Protein AF-A0A6N2EB74-F1 (afdb_monomer_lite)

Secondary structure (DSSP, 8-state):
--TTSSSSHHHHHHHHHHHHHTT-S-HHHHHHHHHHTT-TTS-HHHHHHHHHHHHHH-GGGHHHHHHHHHHTT-GGGHHHHHHHHHHHHHHHHHHHHHHHHHHHHHHHHHHHHHHHHHHHS---HHHHHHHHH---HHHHHHHHHHTTSTT--HHHHHHTTT-

Sequence (163 aa):
MSDTYIGGPVARTALQAMYAASRKLGREGVLAVVNSLTQPALPGSFRAATVKYLVEGRSDNAEHILASLREQEYTELGDDMISLAEKLRREGKLEGEADGLKKGKAEGLAEALIRQLQRKFELSASDLEHIRTVRDVTKLQAGLDEIIEPGATRESVLEKLHS

Structure (mmCIF, N/CA/C/O backbone):
data_AF-A0A6N2EB74-F1
#
_entry.id   AF-A0A6N2EB74-F1
#
loop_
_atom_site.group_PDB
_atom_site.id
_atom_site.type_symbol
_atom_site.label_atom_id
_atom_site.label_alt_id
_atom_site.label_comp_id
_atom_site.label_asym_id
_atom_site.label_entity_id
_atom_site.label_seq_id
_atom_site.pdbx_PDB_ins_code
_atom_site.Cartn_x
_atom_site.Cartn_y
_atom_site.Cartn_z
_atom_site.occupancy
_atom_site.B_iso_or_equiv
_atom_site.auth_seq_id
_atom_site.auth_comp_id
_atom_site.auth_asym_id
_atom_site.auth_atom_id
_atom_site.pdbx_PDB_model_num
ATOM 1 N N . MET A 1 1 ? 12.731 -3.737 -46.469 1.00 43.50 1 MET A N 1
ATOM 2 C CA . MET A 1 1 ? 12.652 -3.990 -45.015 1.00 43.50 1 MET A CA 1
ATOM 3 C C . MET A 1 1 ? 13.967 -4.641 -44.640 1.00 43.50 1 MET A C 1
ATOM 5 O O . MET A 1 1 ? 14.245 -5.709 -45.162 1.00 43.50 1 MET A O 1
ATOM 9 N N . SER A 1 2 ? 14.841 -3.919 -43.941 1.00 43.19 2 SER A N 1
ATOM 10 C CA . SER A 1 2 ? 16.245 -4.297 -43.750 1.00 43.19 2 SER A CA 1
ATOM 11 C C . SER A 1 2 ? 16.407 -5.444 -42.748 1.00 43.19 2 SER A C 1
ATOM 13 O O . SER A 1 2 ? 15.675 -5.508 -41.760 1.00 43.19 2 SER A O 1
ATOM 15 N N . ASP A 1 3 ? 17.423 -6.283 -42.966 1.00 39.44 3 ASP A N 1
ATOM 16 C CA . ASP A 1 3 ? 17.896 -7.408 -42.128 1.00 39.44 3 ASP A CA 1
ATOM 17 C C . ASP A 1 3 ? 18.253 -7.048 -40.668 1.00 39.44 3 ASP A C 1
ATOM 19 O O . ASP A 1 3 ? 18.800 -7.847 -39.914 1.00 39.44 3 ASP A O 1
ATOM 23 N N . THR A 1 4 ? 17.943 -5.835 -40.221 1.00 51.06 4 THR A N 1
ATOM 24 C CA . THR A 1 4 ? 18.278 -5.302 -38.898 1.00 51.06 4 THR A CA 1
ATOM 25 C C . THR A 1 4 ? 17.385 -5.856 -37.779 1.00 51.06 4 THR A C 1
ATOM 27 O O . THR A 1 4 ? 17.709 -5.699 -36.602 1.00 51.06 4 THR A O 1
ATOM 30 N N . TYR A 1 5 ? 16.262 -6.500 -38.119 1.00 52.31 5 TYR A N 1
ATOM 31 C CA . TYR A 1 5 ? 15.204 -6.835 -37.159 1.00 52.31 5 TYR A CA 1
ATOM 32 C C . TYR A 1 5 ? 15.154 -8.305 -36.719 1.00 52.31 5 TYR A C 1
ATOM 34 O O . TYR A 1 5 ? 14.581 -8.583 -35.669 1.00 52.31 5 TYR A O 1
ATOM 42 N N . ILE A 1 6 ? 15.772 -9.247 -37.439 1.00 47.66 6 ILE A N 1
ATOM 43 C CA . ILE A 1 6 ? 15.747 -10.674 -37.071 1.00 47.66 6 ILE A CA 1
ATOM 44 C C . ILE A 1 6 ? 17.124 -11.065 -36.519 1.00 47.66 6 ILE A C 1
ATOM 46 O O . ILE A 1 6 ? 18.115 -11.062 -37.235 1.00 47.66 6 ILE A O 1
ATOM 50 N N . GLY A 1 7 ? 17.206 -11.340 -35.211 1.00 62.38 7 GLY A N 1
ATOM 51 C CA . GLY A 1 7 ? 18.461 -11.683 -34.512 1.00 62.38 7 GLY A CA 1
ATOM 52 C C . GLY A 1 7 ? 19.339 -10.487 -34.095 1.00 62.38 7 GLY A C 1
ATOM 53 O O . GLY A 1 7 ? 20.322 -10.656 -33.366 1.00 62.38 7 GLY A O 1
ATOM 54 N N . GLY A 1 8 ? 18.964 -9.270 -34.498 1.00 75.94 8 GLY A N 1
ATOM 55 C CA . GLY A 1 8 ? 19.657 -8.030 -34.142 1.00 75.94 8 GLY A CA 1
ATOM 56 C C . GLY A 1 8 ? 19.530 -7.633 -32.659 1.00 75.94 8 GLY A C 1
ATOM 57 O O . GLY A 1 8 ? 18.747 -8.231 -31.912 1.00 75.94 8 GLY A O 1
ATOM 58 N N . PRO A 1 9 ? 20.290 -6.614 -32.208 1.00 78.62 9 PRO A N 1
ATOM 59 C CA . PRO A 1 9 ? 20.238 -6.100 -30.834 1.00 78.62 9 PRO A CA 1
ATOM 60 C C . PRO A 1 9 ? 18.816 -5.742 -30.380 1.00 78.62 9 PRO A C 1
ATOM 62 O O . PRO A 1 9 ? 18.412 -6.122 -29.289 1.00 78.62 9 PRO A O 1
ATOM 65 N N . VAL A 1 10 ? 18.016 -5.129 -31.261 1.00 82.94 10 VAL A N 1
ATOM 66 C CA . VAL A 1 10 ? 16.619 -4.743 -30.992 1.00 82.94 10 VAL A CA 1
ATOM 67 C C . VAL A 1 10 ? 15.752 -5.944 -30.605 1.00 82.94 10 VAL A C 1
ATOM 69 O O . VAL A 1 10 ? 15.089 -5.917 -29.573 1.00 82.94 10 VAL A O 1
ATOM 72 N N . ALA A 1 11 ? 15.775 -7.023 -31.394 1.00 82.69 11 ALA A N 1
ATOM 73 C CA . ALA A 1 11 ? 14.956 -8.206 -31.128 1.00 82.69 11 ALA A CA 1
ATOM 74 C C . ALA A 1 11 ? 15.365 -8.913 -29.829 1.00 82.69 11 ALA A C 1
ATOM 76 O O . ALA A 1 11 ? 14.507 -9.350 -29.062 1.00 82.69 11 ALA A O 1
ATOM 77 N N . ARG A 1 12 ? 16.674 -8.990 -29.554 1.00 83.81 12 ARG A N 1
ATOM 78 C CA . ARG A 1 12 ? 17.189 -9.572 -28.307 1.00 83.81 12 ARG A CA 1
ATOM 79 C C . ARG A 1 12 ? 16.765 -8.756 -27.092 1.00 83.81 12 ARG A C 1
ATOM 81 O O . ARG A 1 12 ? 16.213 -9.327 -26.154 1.00 83.81 12 ARG A O 1
ATOM 88 N N . THR A 1 13 ? 16.952 -7.441 -27.132 1.00 85.81 13 THR A N 1
ATOM 89 C CA . THR A 1 13 ? 16.548 -6.548 -26.043 1.00 85.81 13 THR A CA 1
ATOM 90 C C . THR A 1 13 ? 15.032 -6.549 -25.844 1.00 85.81 13 THR A C 1
ATOM 92 O O . THR A 1 13 ? 14.576 -6.586 -24.705 1.00 85.81 13 THR A O 1
ATOM 95 N N . ALA A 1 14 ? 14.235 -6.601 -26.917 1.00 86.25 14 ALA A N 1
ATOM 96 C CA . ALA A 1 14 ? 12.778 -6.700 -26.823 1.00 86.25 14 ALA A CA 1
ATOM 97 C C . ALA A 1 14 ? 12.337 -7.991 -26.116 1.00 86.25 14 ALA A C 1
ATOM 99 O O . ALA A 1 14 ? 11.537 -7.943 -25.185 1.00 86.25 14 ALA A O 1
ATOM 100 N N . LEU A 1 15 ? 12.900 -9.142 -26.499 1.00 85.69 15 LEU A N 1
ATOM 101 C CA . LEU A 1 15 ? 12.605 -10.424 -25.851 1.00 85.69 15 LEU A CA 1
ATOM 102 C C . LEU A 1 15 ? 13.018 -10.424 -24.379 1.00 85.69 15 LEU A C 1
ATOM 104 O O . LEU A 1 15 ? 12.269 -10.909 -23.532 1.00 85.69 15 LEU A O 1
ATOM 108 N N . GLN A 1 16 ? 14.177 -9.849 -24.058 1.00 84.88 16 GLN A N 1
ATOM 109 C CA . GLN A 1 16 ? 14.622 -9.699 -22.676 1.00 84.88 16 GLN A CA 1
ATOM 110 C C . GLN A 1 16 ? 13.692 -8.781 -21.876 1.00 84.88 16 GLN A C 1
ATOM 112 O O . GLN A 1 16 ? 13.346 -9.119 -20.747 1.00 84.88 16 GLN A O 1
ATOM 117 N N . ALA A 1 17 ? 13.228 -7.673 -22.459 1.00 86.06 17 ALA A N 1
ATOM 118 C CA . ALA A 1 17 ? 12.276 -6.769 -21.821 1.00 86.06 17 ALA A CA 1
ATOM 119 C C . ALA A 1 17 ? 10.914 -7.437 -21.584 1.00 86.06 17 ALA A C 1
ATOM 121 O O . ALA A 1 17 ? 10.362 -7.335 -20.491 1.00 86.06 17 ALA A O 1
ATOM 122 N N . MET A 1 18 ? 10.399 -8.189 -22.561 1.00 86.19 18 MET A N 1
ATOM 123 C CA . MET A 1 18 ? 9.175 -8.988 -22.409 1.00 86.19 18 MET A CA 1
ATOM 124 C C . MET A 1 18 ? 9.332 -10.053 -21.320 1.00 86.19 18 MET A C 1
ATOM 126 O O . MET A 1 18 ? 8.452 -10.235 -20.478 1.00 86.19 18 MET A O 1
ATOM 130 N N . TYR A 1 19 ? 10.477 -10.736 -21.292 1.00 84.31 19 TYR A N 1
ATOM 131 C CA . TYR A 1 19 ? 10.781 -11.729 -20.267 1.00 84.31 19 TYR A CA 1
ATOM 132 C C . TYR A 1 19 ? 10.891 -11.084 -18.874 1.00 84.31 19 TYR A C 1
ATOM 134 O O . TYR A 1 19 ? 10.352 -11.618 -17.901 1.00 84.31 19 TYR A O 1
ATOM 142 N N . ALA A 1 20 ? 11.484 -9.891 -18.788 1.00 82.69 20 ALA A N 1
ATOM 143 C CA . ALA A 1 20 ? 11.583 -9.096 -17.568 1.00 82.69 20 ALA A CA 1
ATOM 144 C C . ALA A 1 20 ? 10.216 -8.615 -17.061 1.00 82.69 20 ALA A C 1
ATOM 146 O O . ALA A 1 20 ? 9.928 -8.726 -15.865 1.00 82.69 20 ALA A O 1
ATOM 147 N N . ALA A 1 21 ? 9.349 -8.154 -17.962 1.00 79.38 21 ALA A N 1
ATOM 148 C CA . ALA A 1 21 ? 7.981 -7.751 -17.648 1.00 79.38 21 ALA A CA 1
ATOM 149 C C . ALA A 1 21 ? 7.104 -8.940 -17.221 1.00 79.38 21 ALA A C 1
ATOM 151 O O . ALA A 1 21 ? 6.281 -8.806 -16.321 1.00 79.38 21 ALA A O 1
ATOM 152 N N . SER A 1 22 ? 7.342 -10.142 -17.762 1.00 77.25 22 SER A N 1
ATOM 153 C CA . SER A 1 22 ? 6.607 -11.369 -17.401 1.00 77.25 22 SER A CA 1
ATOM 154 C C . SER A 1 22 ? 6.886 -11.916 -15.986 1.00 77.25 22 SER A C 1
ATOM 156 O O . SER A 1 22 ? 6.475 -13.030 -15.666 1.00 77.25 22 SER A O 1
ATOM 158 N N . ARG A 1 23 ? 7.601 -11.161 -15.134 1.00 68.69 23 ARG A N 1
ATOM 159 C CA . ARG A 1 23 ? 8.033 -11.526 -13.764 1.00 68.69 23 ARG A CA 1
ATOM 160 C C . ARG A 1 23 ? 8.921 -12.770 -13.662 1.00 68.69 23 ARG A C 1
ATOM 162 O O . ARG A 1 23 ? 9.226 -13.220 -12.563 1.00 68.69 23 ARG A O 1
ATOM 169 N N . LYS A 1 24 ? 9.396 -13.299 -14.791 1.00 69.12 24 LYS A N 1
ATOM 170 C CA . LYS A 1 24 ? 10.349 -14.418 -14.832 1.00 69.12 24 LYS A CA 1
ATOM 171 C C . LYS A 1 24 ? 11.789 -13.998 -14.523 1.00 69.12 24 LYS A C 1
ATOM 173 O O . LYS A 1 24 ? 12.637 -14.858 -14.307 1.00 69.12 24 LYS A O 1
ATOM 178 N N . LEU A 1 25 ? 12.062 -12.691 -14.488 1.00 68.44 25 LEU A N 1
ATOM 179 C CA . LEU A 1 25 ? 13.323 -12.124 -14.011 1.00 68.44 25 LEU A CA 1
ATOM 180 C C . LEU A 1 25 ? 13.115 -11.355 -12.705 1.00 68.44 25 LEU A C 1
ATOM 182 O O . LEU A 1 25 ? 12.194 -10.541 -12.582 1.00 68.44 25 LEU A O 1
ATOM 186 N N . GLY A 1 26 ? 14.025 -11.577 -11.756 1.00 74.69 26 GLY A N 1
ATOM 187 C CA . GLY A 1 26 ? 14.181 -10.730 -10.577 1.00 74.69 26 GLY A CA 1
ATOM 188 C C . GLY A 1 26 ? 14.741 -9.348 -10.929 1.00 74.69 26 GLY A C 1
ATOM 189 O O . GLY A 1 26 ? 15.056 -9.060 -12.086 1.00 74.69 26 GLY A O 1
ATOM 190 N N . ARG A 1 27 ? 14.887 -8.496 -9.912 1.00 78.50 27 ARG A N 1
ATOM 191 C CA . ARG A 1 27 ? 15.366 -7.110 -10.041 1.00 78.50 27 ARG A CA 1
ATOM 192 C C . ARG A 1 27 ? 16.661 -6.986 -10.850 1.00 78.50 27 ARG A C 1
ATOM 194 O O . ARG A 1 27 ? 16.737 -6.151 -11.743 1.00 78.50 27 ARG A O 1
ATOM 201 N N . GLU A 1 28 ? 17.649 -7.838 -10.585 1.00 80.62 28 GLU A N 1
ATOM 202 C CA . GLU A 1 28 ? 18.933 -7.821 -11.305 1.00 80.62 28 GLU A CA 1
ATOM 203 C C . GLU A 1 28 ? 18.767 -8.056 -12.808 1.00 80.62 28 GLU A C 1
ATOM 205 O O . GLU A 1 28 ? 19.402 -7.385 -13.617 1.00 80.62 28 GLU A O 1
ATOM 210 N N . GLY A 1 29 ? 17.858 -8.954 -13.194 1.00 81.31 29 GLY A N 1
ATOM 211 C CA . GLY A 1 29 ? 17.562 -9.211 -14.598 1.00 81.31 29 GLY A CA 1
ATOM 212 C C . GLY A 1 29 ? 16.909 -8.008 -15.274 1.00 81.31 29 GLY A C 1
ATOM 213 O O . GLY A 1 29 ? 17.273 -7.678 -16.395 1.00 81.31 29 GLY A O 1
ATOM 214 N N . VAL A 1 30 ? 16.001 -7.311 -14.586 1.00 81.56 30 VAL A N 1
ATOM 215 C CA . VAL A 1 30 ? 15.379 -6.075 -15.095 1.00 81.56 30 VAL A CA 1
ATOM 216 C C . VAL A 1 30 ? 16.432 -4.980 -15.295 1.00 81.56 30 VAL A C 1
ATOM 2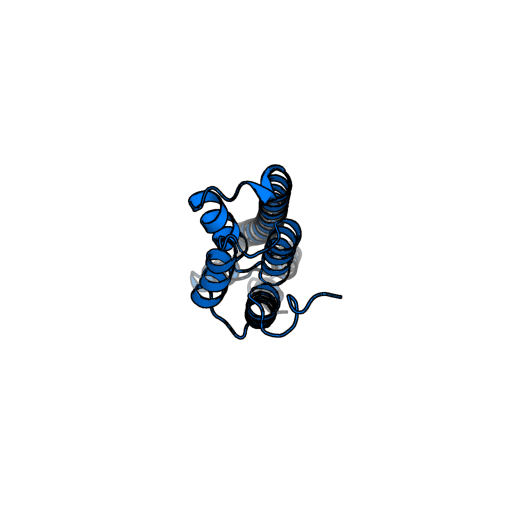18 O O . VAL A 1 30 ? 16.475 -4.361 -16.356 1.00 81.56 30 VAL A O 1
ATOM 221 N N . LEU A 1 31 ? 17.324 -4.781 -14.320 1.00 81.19 31 LEU A N 1
ATOM 222 C CA . LEU A 1 31 ? 18.408 -3.799 -14.418 1.00 81.19 31 LEU A CA 1
ATOM 223 C C . LEU A 1 31 ? 19.413 -4.152 -15.521 1.00 81.19 31 LEU A C 1
ATOM 225 O O . LEU A 1 31 ? 19.876 -3.265 -16.231 1.00 81.19 31 LEU A O 1
ATOM 229 N N . ALA A 1 32 ? 19.699 -5.437 -15.737 1.00 83.25 32 ALA A N 1
ATOM 230 C CA . ALA A 1 32 ? 20.530 -5.874 -16.855 1.00 83.25 32 ALA A CA 1
ATOM 231 C C . ALA A 1 32 ? 19.915 -5.498 -18.217 1.00 83.25 32 ALA A C 1
ATOM 233 O O . ALA A 1 32 ? 20.642 -5.078 -19.121 1.00 83.25 32 ALA A O 1
ATOM 234 N N . VAL A 1 33 ? 18.584 -5.581 -18.358 1.00 85.50 33 VAL A N 1
ATOM 235 C CA . VAL A 1 33 ? 17.890 -5.104 -19.568 1.00 85.50 33 VAL A CA 1
ATOM 236 C C . VAL A 1 33 ? 18.036 -3.595 -19.716 1.00 85.50 33 VAL A C 1
ATOM 238 O O . VAL A 1 33 ? 18.394 -3.141 -20.799 1.00 85.50 33 VAL A O 1
ATOM 241 N N . VAL A 1 34 ? 17.827 -2.828 -18.644 1.00 83.88 34 VAL A N 1
ATOM 242 C CA . VAL A 1 34 ? 17.993 -1.364 -18.655 1.00 83.88 34 VAL A CA 1
ATOM 243 C C . VAL A 1 34 ? 19.412 -0.979 -19.076 1.00 83.88 34 VAL A C 1
ATOM 245 O O . VAL A 1 34 ? 19.579 -0.183 -19.994 1.00 83.88 34 VAL A O 1
ATOM 248 N N . ASN A 1 35 ? 20.431 -1.628 -18.512 1.00 83.06 35 ASN A N 1
ATOM 249 C CA . ASN A 1 35 ? 21.829 -1.390 -18.873 1.00 83.06 35 ASN A CA 1
ATOM 250 C C . ASN A 1 35 ? 22.099 -1.684 -20.354 1.00 83.06 35 ASN A C 1
ATOM 252 O O . ASN A 1 35 ? 22.856 -0.964 -21.002 1.00 83.06 35 ASN A O 1
ATOM 256 N N . SER A 1 36 ? 21.455 -2.710 -20.920 1.00 83.38 36 SER A N 1
ATOM 257 C CA . SER A 1 36 ? 21.593 -3.035 -22.345 1.00 83.38 36 SER A CA 1
ATOM 258 C C . SER A 1 36 ? 21.052 -1.942 -23.275 1.00 83.38 36 SER A C 1
ATOM 260 O O . SER A 1 36 ? 21.482 -1.867 -24.426 1.00 83.38 36 SER A O 1
ATOM 262 N N . LEU A 1 37 ? 20.164 -1.064 -22.790 1.00 82.31 37 LEU A N 1
ATOM 263 C CA . LEU A 1 37 ? 19.612 0.036 -23.583 1.00 82.31 37 LEU A CA 1
ATOM 264 C C . LEU A 1 37 ? 20.664 1.097 -23.914 1.00 82.31 37 LEU A C 1
ATOM 266 O O . LEU A 1 37 ? 20.554 1.750 -24.940 1.00 82.31 37 LEU A O 1
ATOM 270 N N . THR A 1 38 ? 21.741 1.216 -23.142 1.00 77.00 38 THR A N 1
ATOM 271 C CA . THR A 1 38 ? 22.845 2.149 -23.446 1.00 77.00 38 THR A CA 1
ATOM 272 C C . THR A 1 38 ? 23.628 1.800 -24.720 1.00 77.00 38 THR A C 1
ATOM 274 O O . THR A 1 38 ? 24.444 2.594 -25.186 1.00 77.00 38 THR A O 1
ATOM 277 N N . GLN A 1 39 ? 23.378 0.635 -25.333 1.00 78.94 39 GLN A N 1
ATOM 278 C CA . GLN A 1 39 ? 24.068 0.216 -26.551 1.00 78.94 39 GLN A CA 1
ATOM 279 C C . GLN A 1 39 ? 23.811 1.192 -27.720 1.00 78.94 39 GLN A C 1
ATOM 281 O O . GLN A 1 39 ? 22.650 1.451 -28.054 1.00 78.94 39 GLN A O 1
ATOM 286 N N . PRO A 1 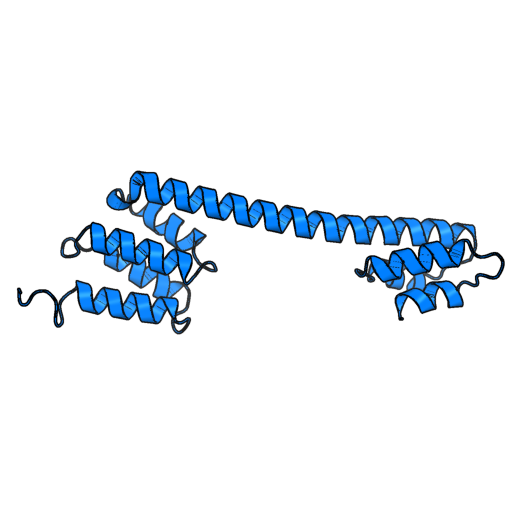40 ? 24.859 1.668 -28.428 1.00 74.81 40 PRO A N 1
ATOM 287 C CA . PRO A 1 40 ? 24.718 2.615 -29.543 1.00 74.81 40 PRO A CA 1
ATOM 288 C C . PRO A 1 40 ? 23.895 2.081 -30.721 1.00 74.81 40 PRO A C 1
ATOM 290 O O . PRO A 1 40 ? 23.350 2.854 -31.500 1.00 74.81 40 PRO A O 1
ATOM 293 N N . ALA A 1 41 ? 23.808 0.755 -30.858 1.00 82.00 41 ALA A N 1
ATOM 294 C CA . ALA A 1 41 ? 23.103 0.081 -31.946 1.00 82.00 41 ALA A CA 1
ATOM 295 C C . ALA A 1 41 ? 21.568 0.111 -31.811 1.00 82.00 41 ALA A C 1
ATOM 297 O O . ALA A 1 41 ? 20.867 -0.355 -32.711 1.00 82.00 41 ALA A O 1
ATOM 298 N N . LEU A 1 42 ? 21.038 0.605 -30.689 1.00 81.75 42 LEU A N 1
ATOM 299 C CA . LEU A 1 42 ? 19.604 0.664 -30.432 1.00 81.75 42 LEU A CA 1
ATOM 300 C C . LEU A 1 42 ? 19.041 2.050 -30.794 1.00 81.75 42 LEU A C 1
ATOM 302 O O . LEU A 1 42 ? 19.584 3.056 -30.343 1.00 81.75 42 LEU A O 1
ATOM 306 N N . PRO A 1 43 ? 17.940 2.132 -31.568 1.00 83.88 43 PRO A N 1
ATOM 307 C CA . PRO A 1 43 ? 17.279 3.405 -31.853 1.00 83.88 43 PRO A CA 1
ATOM 308 C C . PRO A 1 43 ? 16.713 4.046 -30.581 1.00 83.88 43 PRO A C 1
ATOM 310 O O . PRO A 1 43 ? 16.093 3.352 -29.774 1.00 83.88 43 PRO A O 1
ATOM 313 N N . GLY A 1 44 ? 16.820 5.368 -30.432 1.00 79.62 44 GLY A N 1
ATOM 314 C CA . GLY A 1 44 ? 16.360 6.033 -29.210 1.00 79.62 44 GLY A CA 1
ATOM 315 C C . GLY A 1 44 ? 14.864 5.908 -28.926 1.00 79.62 44 GLY A C 1
ATOM 316 O O . GLY A 1 44 ? 14.463 5.688 -27.785 1.00 79.62 44 GLY A O 1
ATOM 317 N N . SER A 1 45 ? 14.033 5.885 -29.971 1.00 81.12 45 SER A N 1
ATOM 318 C CA . SER A 1 45 ? 12.596 5.608 -29.838 1.00 81.12 45 SER A CA 1
ATOM 319 C C . SER A 1 45 ? 12.306 4.207 -29.289 1.00 81.12 45 SER A C 1
ATOM 321 O O . SER A 1 45 ? 11.390 4.033 -28.486 1.00 81.12 45 SER A O 1
ATOM 323 N N . PHE A 1 46 ? 13.105 3.206 -29.673 1.00 84.94 46 PHE A N 1
ATOM 324 C CA . PHE A 1 46 ? 12.988 1.847 -29.145 1.00 84.94 46 PHE A CA 1
ATOM 325 C C . PHE A 1 46 ? 13.398 1.790 -27.672 1.00 84.94 46 PHE A C 1
ATOM 327 O O . PHE A 1 46 ? 12.739 1.130 -26.865 1.00 84.94 46 PHE A O 1
ATOM 334 N N . ARG A 1 47 ? 14.462 2.509 -27.307 1.00 83.94 47 ARG A N 1
ATOM 335 C CA . ARG A 1 47 ? 14.942 2.573 -25.927 1.00 83.94 47 ARG A CA 1
ATOM 336 C C . ARG A 1 47 ? 13.915 3.232 -25.009 1.00 83.94 47 ARG A C 1
ATOM 338 O O . ARG A 1 47 ? 13.553 2.637 -23.995 1.00 83.94 47 ARG A O 1
ATOM 345 N N . ALA A 1 48 ? 13.360 4.373 -25.417 1.00 80.38 48 ALA A N 1
ATOM 346 C CA . ALA A 1 48 ? 12.306 5.063 -24.678 1.00 80.38 48 ALA A CA 1
ATOM 347 C C . ALA A 1 48 ? 11.050 4.188 -24.502 1.00 80.38 48 ALA A C 1
ATOM 349 O O . ALA A 1 48 ? 10.544 4.034 -23.388 1.00 80.38 48 ALA A O 1
ATOM 350 N N . ALA A 1 49 ? 10.593 3.533 -25.577 1.00 84.75 49 ALA A N 1
ATOM 351 C CA . ALA A 1 49 ? 9.450 2.622 -25.520 1.00 84.75 49 ALA A CA 1
ATOM 352 C C . ALA A 1 49 ? 9.697 1.422 -24.589 1.00 84.75 49 ALA A C 1
ATOM 354 O O . ALA A 1 49 ? 8.801 1.018 -23.848 1.00 84.75 49 ALA A O 1
ATOM 355 N N . THR A 1 50 ? 10.916 0.876 -24.589 1.00 86.56 50 THR A N 1
ATOM 356 C CA . THR A 1 50 ? 11.285 -0.262 -23.737 1.00 86.56 50 THR A CA 1
ATOM 357 C C . THR A 1 50 ? 11.318 0.127 -22.262 1.00 86.56 50 THR A C 1
ATOM 359 O O . THR A 1 50 ? 10.794 -0.613 -21.432 1.00 86.56 50 THR A O 1
ATOM 362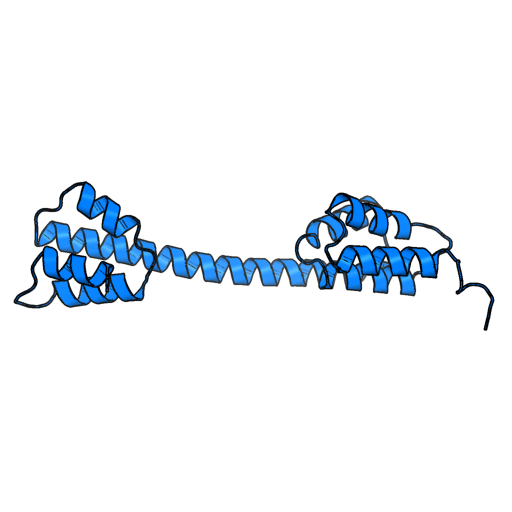 N N . VAL A 1 51 ? 11.872 1.295 -21.920 1.00 84.88 51 VAL A N 1
ATOM 363 C CA . VAL A 1 51 ? 11.838 1.801 -20.538 1.00 84.88 51 VAL A CA 1
ATOM 364 C C . VAL A 1 51 ? 10.405 1.990 -20.072 1.00 84.88 51 VAL A C 1
ATOM 366 O O . VAL A 1 51 ? 10.053 1.497 -19.002 1.00 84.88 51 VAL A O 1
ATOM 369 N N . LYS A 1 52 ? 9.569 2.650 -20.879 1.00 83.38 52 LYS A N 1
ATOM 370 C CA . LYS A 1 52 ? 8.160 2.856 -20.542 1.00 83.38 52 LYS A CA 1
ATOM 371 C C . LYS A 1 52 ? 7.453 1.524 -20.285 1.00 83.38 52 LYS A C 1
ATOM 373 O O . LYS A 1 52 ? 6.820 1.360 -19.248 1.00 83.38 52 LYS A O 1
ATOM 378 N N . TYR A 1 53 ? 7.645 0.552 -21.175 1.00 86.38 53 TYR A N 1
ATOM 379 C CA . TYR A 1 53 ? 7.090 -0.791 -21.028 1.00 86.38 53 TYR A CA 1
ATOM 380 C C . TYR A 1 53 ? 7.553 -1.492 -19.742 1.00 86.38 53 TYR A C 1
ATOM 382 O O . TYR A 1 53 ? 6.745 -2.110 -19.051 1.00 86.38 53 TYR A O 1
ATOM 390 N N . LEU A 1 54 ? 8.839 -1.388 -19.393 1.00 85.62 54 LEU A N 1
ATOM 391 C CA . LEU A 1 54 ? 9.374 -1.982 -18.168 1.00 85.62 54 LEU A CA 1
ATOM 392 C C . LEU A 1 54 ? 8.831 -1.296 -16.912 1.00 85.62 54 LEU A C 1
ATOM 394 O O . LEU A 1 54 ? 8.462 -1.990 -15.974 1.00 85.62 54 LEU A O 1
ATOM 398 N N . VAL A 1 55 ? 8.745 0.034 -16.895 1.00 82.56 55 VAL A N 1
ATOM 399 C CA . VAL A 1 55 ? 8.205 0.802 -15.761 1.00 82.56 55 VAL A CA 1
ATOM 400 C C . VAL A 1 55 ? 6.721 0.497 -15.546 1.00 82.56 55 VAL A C 1
ATOM 402 O O . VAL A 1 55 ? 6.301 0.271 -14.414 1.00 82.56 55 VAL A O 1
ATOM 405 N N . GLU A 1 56 ? 5.935 0.427 -16.621 1.00 81.62 56 GLU A N 1
ATOM 406 C CA . GLU A 1 56 ? 4.501 0.116 -16.553 1.00 81.62 56 GLU A CA 1
ATOM 407 C C . GLU A 1 56 ? 4.243 -1.361 -16.206 1.00 81.62 56 GLU A C 1
ATOM 409 O O . GLU A 1 56 ? 3.343 -1.669 -15.428 1.00 81.62 56 GLU A O 1
ATOM 414 N N . GLY A 1 57 ? 5.043 -2.287 -16.745 1.00 80.62 57 GLY A N 1
ATOM 415 C CA . GLY A 1 57 ? 4.914 -3.726 -16.486 1.00 80.62 57 GLY A CA 1
ATOM 416 C C . GLY A 1 57 ? 5.523 -4.195 -15.158 1.00 80.62 57 GLY A C 1
ATOM 417 O O . GLY A 1 57 ? 5.153 -5.258 -14.653 1.00 80.62 57 GLY A O 1
ATOM 418 N N . ARG A 1 58 ? 6.458 -3.424 -14.589 1.00 76.38 58 ARG A N 1
ATOM 419 C CA . ARG A 1 58 ? 7.182 -3.697 -13.336 1.00 76.38 58 ARG A CA 1
ATOM 420 C C . ARG A 1 58 ? 7.180 -2.470 -12.429 1.00 76.38 58 ARG A C 1
ATOM 422 O O . ARG A 1 58 ? 8.240 -1.950 -12.075 1.00 76.38 58 ARG A O 1
ATOM 429 N N . SER A 1 59 ? 5.990 -2.033 -12.014 1.00 70.62 59 SER A N 1
ATOM 430 C CA . SER A 1 59 ? 5.845 -0.952 -11.028 1.00 70.62 59 SER A CA 1
ATOM 431 C C . SER A 1 59 ? 6.635 -1.223 -9.738 1.00 70.62 59 SER A C 1
ATOM 433 O O . SER A 1 59 ? 7.183 -0.294 -9.155 1.00 70.62 59 SER A O 1
ATOM 435 N N . ASP A 1 60 ? 6.815 -2.500 -9.371 1.00 78.50 60 ASP A N 1
ATOM 436 C CA . ASP A 1 60 ? 7.656 -2.971 -8.259 1.00 78.50 60 ASP A CA 1
ATOM 437 C C . ASP A 1 60 ? 9.141 -2.581 -8.376 1.00 78.50 60 ASP A C 1
ATOM 439 O O . ASP A 1 60 ? 9.844 -2.535 -7.371 1.00 78.50 60 ASP A O 1
ATOM 443 N N . ASN A 1 61 ? 9.632 -2.296 -9.585 1.00 79.56 61 ASN A N 1
ATOM 444 C CA . ASN A 1 61 ? 11.015 -1.882 -9.839 1.00 79.56 61 ASN A CA 1
ATOM 445 C C . ASN A 1 61 ? 11.129 -0.498 -10.481 1.00 79.56 61 ASN A C 1
ATOM 447 O O . ASN A 1 61 ? 12.239 -0.086 -10.816 1.00 79.56 61 ASN A O 1
ATOM 451 N N . ALA A 1 62 ? 10.019 0.212 -10.673 1.00 79.31 62 ALA A N 1
ATOM 452 C CA . ALA A 1 62 ? 9.985 1.457 -11.430 1.00 79.31 62 ALA A CA 1
ATOM 453 C C . ALA A 1 62 ? 10.976 2.504 -10.896 1.00 79.31 62 ALA A C 1
ATOM 455 O O . ALA A 1 62 ? 11.729 3.089 -11.673 1.00 79.31 62 ALA A O 1
ATOM 456 N N . GLU A 1 63 ? 11.054 2.680 -9.575 1.00 80.88 63 GLU A N 1
ATOM 457 C CA . GLU A 1 63 ? 12.010 3.607 -8.957 1.00 80.88 63 GLU A CA 1
ATOM 458 C C . GLU A 1 63 ? 13.465 3.219 -9.229 1.00 80.88 63 GLU A C 1
ATOM 460 O O . GLU A 1 63 ? 14.287 4.075 -9.550 1.00 80.88 63 GLU A O 1
ATOM 465 N N . HIS A 1 64 ? 13.789 1.927 -9.151 1.00 81.81 64 HIS A N 1
ATOM 466 C CA . HIS A 1 64 ? 15.138 1.436 -9.419 1.00 81.81 64 HIS A CA 1
ATOM 467 C C . HIS A 1 64 ? 15.516 1.563 -10.894 1.00 81.81 64 HIS A C 1
ATOM 469 O O . HIS A 1 64 ? 16.644 1.941 -11.193 1.00 81.81 64 HIS A O 1
ATOM 475 N N . ILE A 1 65 ? 14.577 1.301 -11.806 1.00 83.19 65 ILE A N 1
ATOM 476 C CA . ILE A 1 65 ? 14.773 1.505 -13.245 1.00 83.19 65 ILE A CA 1
ATOM 477 C C . ILE A 1 65 ? 15.085 2.980 -13.520 1.00 83.19 65 ILE A C 1
ATOM 479 O O . ILE A 1 65 ? 16.075 3.287 -14.180 1.00 83.19 65 ILE A O 1
ATOM 483 N N . LEU A 1 66 ? 14.280 3.897 -12.975 1.00 80.88 66 LEU A N 1
ATOM 484 C CA . LEU A 1 66 ? 14.475 5.338 -13.152 1.00 80.88 66 LEU A CA 1
ATOM 485 C C . LEU A 1 66 ? 15.780 5.833 -12.510 1.00 80.88 66 LEU A C 1
ATOM 487 O O . LEU A 1 66 ? 16.461 6.675 -13.096 1.00 80.88 66 LEU A O 1
ATOM 491 N N . ALA A 1 67 ? 16.154 5.303 -11.343 1.00 82.06 67 ALA A N 1
ATOM 492 C CA . ALA A 1 67 ? 17.419 5.623 -10.685 1.00 82.06 67 ALA A CA 1
ATOM 493 C C . ALA A 1 67 ? 18.623 5.187 -11.532 1.00 82.06 67 ALA A C 1
ATOM 495 O O . ALA A 1 67 ? 19.507 6.001 -11.785 1.00 82.06 67 ALA A O 1
ATOM 496 N N . SER A 1 68 ? 18.621 3.953 -12.047 1.00 81.44 68 SER A N 1
ATOM 497 C CA . SER A 1 68 ? 19.706 3.453 -12.900 1.00 81.44 68 SER A CA 1
ATOM 498 C C . SER A 1 68 ? 19.822 4.222 -14.216 1.00 81.44 68 SER A C 1
ATOM 500 O O . SER A 1 68 ? 20.930 4.509 -14.660 1.00 81.44 68 SER A O 1
ATOM 502 N N . LEU A 1 69 ? 18.699 4.625 -14.818 1.00 80.00 69 LEU A N 1
ATOM 503 C CA . LEU A 1 69 ? 18.711 5.479 -16.012 1.00 80.00 69 LEU A CA 1
ATOM 504 C C . LEU A 1 69 ? 19.295 6.867 -15.725 1.00 80.00 69 LEU A C 1
ATOM 506 O O . LEU A 1 69 ? 20.024 7.415 -16.549 1.00 80.00 69 LEU A O 1
ATOM 510 N N . ARG A 1 70 ? 19.004 7.428 -14.546 1.00 78.25 70 ARG A N 1
ATOM 511 C CA . ARG A 1 70 ? 19.555 8.717 -14.117 1.00 78.25 70 ARG A CA 1
ATOM 512 C C . ARG A 1 70 ? 21.059 8.639 -13.858 1.00 78.25 70 ARG A C 1
ATOM 514 O O . ARG A 1 70 ? 21.776 9.546 -14.262 1.00 78.25 70 ARG A O 1
ATOM 521 N N . GLU A 1 71 ? 21.529 7.579 -13.204 1.00 79.44 71 GLU A N 1
ATOM 522 C CA . GLU A 1 71 ? 22.961 7.338 -12.962 1.00 79.44 71 GLU A CA 1
ATOM 523 C C . GLU A 1 71 ? 23.754 7.182 -14.263 1.00 79.44 71 GLU A C 1
ATOM 525 O O . GLU A 1 71 ? 24.921 7.552 -14.325 1.00 79.44 71 GLU A O 1
ATOM 530 N N . GLN A 1 72 ? 23.113 6.666 -15.310 1.00 73.56 72 GLN A N 1
ATOM 531 C CA . GLN A 1 72 ? 23.718 6.473 -16.629 1.00 73.56 72 GLN A CA 1
ATOM 532 C C . GLN A 1 72 ? 23.579 7.690 -17.550 1.00 73.56 72 GLN A C 1
ATOM 534 O O . GLN A 1 72 ? 23.865 7.574 -18.740 1.00 73.56 72 GLN A O 1
ATOM 539 N N . GLU A 1 73 ? 23.118 8.831 -17.022 1.00 70.19 73 GLU A N 1
ATOM 540 C CA . GLU A 1 73 ? 22.874 10.065 -17.780 1.00 70.19 73 GLU A CA 1
ATOM 541 C C . GLU A 1 73 ? 22.051 9.814 -19.051 1.00 70.19 73 GLU A C 1
ATOM 543 O O . GLU A 1 73 ? 22.309 10.363 -20.124 1.00 70.19 73 GLU A O 1
ATOM 548 N N . TYR A 1 74 ? 21.049 8.940 -18.945 1.00 70.94 74 TYR A N 1
ATOM 549 C CA . TYR A 1 74 ? 20.248 8.539 -20.085 1.00 70.94 74 TYR A CA 1
ATOM 550 C C . TYR A 1 74 ? 19.333 9.697 -20.528 1.00 70.94 74 TYR A C 1
ATOM 552 O O . TYR A 1 74 ? 18.234 9.888 -20.010 1.00 70.94 74 TYR A O 1
ATOM 560 N N . THR A 1 75 ? 19.805 10.507 -21.477 1.00 63.94 75 THR A N 1
ATOM 561 C CA . THR A 1 75 ? 19.183 11.789 -21.863 1.00 63.94 75 THR A CA 1
ATOM 562 C C . THR A 1 75 ? 18.036 11.667 -22.862 1.00 63.94 75 THR A C 1
ATOM 564 O O . THR A 1 75 ? 17.209 12.570 -22.941 1.00 63.94 75 THR A O 1
ATOM 567 N N . GLU A 1 76 ? 17.923 10.555 -23.595 1.00 65.25 76 GLU A N 1
ATOM 568 C CA . GLU A 1 76 ? 16.889 10.403 -24.635 1.00 65.25 76 GLU A CA 1
ATOM 569 C C . GLU A 1 76 ? 15.460 10.328 -24.093 1.00 65.25 76 GLU A C 1
ATOM 571 O O . GLU A 1 76 ? 14.508 10.503 -24.846 1.00 65.25 76 GLU A O 1
ATOM 576 N N . LEU A 1 77 ? 15.310 10.058 -22.798 1.00 63.88 77 LEU A N 1
ATOM 577 C CA . LEU A 1 77 ? 14.019 10.039 -22.122 1.00 63.88 77 LEU A CA 1
ATOM 578 C C . LEU A 1 77 ? 13.656 11.372 -21.457 1.00 63.88 77 LEU A C 1
ATOM 580 O O . LEU A 1 77 ? 12.523 11.488 -21.012 1.00 63.88 77 LEU A O 1
ATOM 584 N N . GLY A 1 78 ? 14.579 12.342 -21.387 1.00 67.19 78 GLY A N 1
ATOM 585 C CA . GLY A 1 78 ? 14.405 13.701 -20.845 1.00 67.19 78 GLY A CA 1
ATOM 586 C C . GLY A 1 78 ? 13.119 13.960 -20.045 1.00 67.19 78 GLY A C 1
ATOM 587 O O . GLY A 1 78 ? 12.970 13.499 -18.909 1.00 67.19 78 GLY A O 1
ATOM 588 N N . ASP A 1 79 ? 12.189 14.694 -20.659 1.00 67.31 79 ASP A N 1
ATOM 589 C CA . ASP A 1 79 ? 10.920 15.118 -20.053 1.00 67.31 79 ASP A CA 1
ATOM 590 C C . ASP A 1 79 ? 9.968 13.947 -19.734 1.00 67.31 79 ASP A C 1
ATOM 592 O O . ASP A 1 79 ? 9.256 13.984 -18.725 1.00 67.31 79 ASP A O 1
ATOM 596 N N . ASP A 1 80 ? 9.994 12.869 -20.526 1.00 67.94 80 ASP A N 1
ATOM 597 C CA . ASP A 1 80 ? 9.180 11.667 -20.292 1.00 67.94 80 ASP A CA 1
ATOM 598 C C . ASP A 1 80 ? 9.582 10.969 -18.982 1.00 67.94 80 ASP A C 1
ATOM 600 O O . ASP A 1 80 ? 8.727 10.494 -18.230 1.00 67.94 80 ASP A O 1
ATOM 604 N N . MET A 1 81 ? 10.879 10.948 -18.662 1.00 69.69 81 MET A N 1
ATOM 605 C CA . MET A 1 81 ? 11.396 10.394 -17.407 1.00 69.69 81 MET A CA 1
ATOM 606 C C . MET A 1 81 ? 10.955 11.210 -16.190 1.00 69.69 81 MET A C 1
ATOM 608 O O . MET A 1 81 ? 10.598 10.629 -15.161 1.00 69.69 81 MET A O 1
ATOM 612 N N . ILE A 1 82 ? 10.948 12.542 -16.302 1.00 69.81 82 ILE A N 1
ATOM 613 C CA . ILE A 1 82 ? 10.457 13.434 -15.240 1.00 69.81 82 ILE A CA 1
ATOM 614 C C . ILE A 1 82 ? 8.964 13.187 -15.016 1.00 69.81 82 ILE A C 1
ATOM 616 O O . ILE A 1 82 ? 8.546 12.959 -13.879 1.00 69.81 82 ILE A O 1
ATOM 620 N N . SER A 1 83 ? 8.176 13.141 -16.093 1.00 79.44 83 SER A N 1
ATOM 621 C CA . SER A 1 83 ? 6.733 12.894 -16.027 1.00 79.44 83 SER A CA 1
ATOM 622 C C . SER A 1 83 ? 6.397 11.538 -15.391 1.00 79.44 83 SER A C 1
ATOM 624 O O . SER A 1 83 ? 5.532 11.453 -14.514 1.00 79.44 83 SER A O 1
ATOM 626 N N . LEU A 1 84 ? 7.123 10.476 -15.762 1.00 76.12 84 LEU A N 1
ATOM 627 C CA . LEU A 1 84 ? 6.967 9.144 -15.166 1.00 76.12 84 LEU A CA 1
ATOM 628 C C . LEU A 1 84 ? 7.302 9.144 -13.668 1.00 76.12 84 LEU A C 1
ATOM 630 O O . LEU A 1 84 ? 6.545 8.591 -12.869 1.00 76.12 84 LEU A O 1
ATOM 634 N N . ALA A 1 85 ? 8.397 9.794 -13.271 1.00 75.00 85 ALA A N 1
ATOM 635 C CA . ALA A 1 85 ? 8.784 9.896 -11.866 1.00 75.00 85 ALA A CA 1
ATOM 636 C C . ALA A 1 85 ? 7.753 10.683 -11.036 1.00 75.00 85 ALA A C 1
ATOM 638 O O . ALA A 1 85 ? 7.425 10.292 -9.915 1.00 75.00 85 ALA A O 1
ATOM 639 N N . GLU A 1 86 ? 7.219 11.782 -11.571 1.00 80.75 86 GLU A N 1
ATOM 640 C CA . GLU A 1 86 ? 6.163 12.559 -10.916 1.00 80.75 86 GLU A CA 1
ATOM 641 C C . GLU A 1 86 ? 4.871 11.762 -10.755 1.00 80.75 86 GLU A C 1
ATOM 643 O O . GLU A 1 86 ? 4.246 11.818 -9.690 1.00 80.75 86 GLU A O 1
ATOM 648 N N . LYS A 1 87 ? 4.487 10.999 -11.784 1.00 81.44 87 LYS A N 1
ATOM 649 C CA . LYS A 1 87 ? 3.319 10.119 -11.736 1.00 81.44 87 LYS A CA 1
ATOM 650 C C . LYS A 1 87 ? 3.447 9.097 -10.604 1.00 81.44 87 LYS A C 1
ATOM 652 O O . LYS A 1 87 ? 2.554 9.030 -9.763 1.00 81.44 87 LYS A O 1
ATOM 657 N N . LEU A 1 88 ? 4.575 8.390 -10.524 1.00 81.38 88 LEU A N 1
ATOM 658 C CA . LEU A 1 88 ? 4.825 7.386 -9.482 1.00 81.38 88 LEU A CA 1
ATOM 659 C C . LEU A 1 88 ? 4.824 7.993 -8.075 1.00 81.38 88 LEU A C 1
ATOM 661 O O . LEU A 1 88 ? 4.199 7.451 -7.168 1.00 81.38 88 LEU A O 1
ATOM 665 N N . ARG A 1 89 ? 5.458 9.160 -7.887 1.00 80.31 89 ARG A N 1
ATOM 666 C CA . ARG A 1 89 ? 5.425 9.866 -6.593 1.00 80.31 89 ARG A CA 1
ATOM 667 C C . ARG A 1 89 ? 4.008 10.246 -6.184 1.00 80.31 89 ARG A C 1
ATOM 669 O O . ARG A 1 89 ? 3.673 10.171 -5.005 1.00 80.31 89 ARG A O 1
ATOM 676 N N . ARG A 1 90 ? 3.184 10.691 -7.136 1.00 82.94 90 ARG A N 1
ATOM 677 C CA . ARG A 1 90 ? 1.792 11.064 -6.870 1.00 82.94 90 ARG A CA 1
ATOM 678 C C . ARG A 1 90 ? 0.962 9.844 -6.483 1.00 82.94 90 ARG A C 1
ATOM 680 O O . ARG A 1 90 ? 0.226 9.927 -5.506 1.00 82.94 90 ARG A O 1
ATOM 687 N N . GLU A 1 91 ? 1.102 8.740 -7.210 1.00 81.50 91 GLU A N 1
ATOM 688 C CA . GLU A 1 91 ? 0.426 7.473 -6.905 1.00 81.50 91 GLU A CA 1
ATOM 689 C C . GLU A 1 91 ? 0.828 6.959 -5.516 1.00 81.50 91 GLU A C 1
ATOM 691 O O . GLU A 1 91 ? -0.040 6.777 -4.665 1.00 81.50 91 GLU A O 1
ATOM 696 N N . GLY A 1 92 ? 2.131 6.877 -5.227 1.00 80.94 92 GLY A N 1
ATOM 697 C CA . GLY A 1 92 ? 2.624 6.449 -3.914 1.00 80.94 92 GLY A CA 1
ATOM 698 C C . GLY A 1 92 ? 2.181 7.364 -2.767 1.00 80.94 92 GLY A C 1
ATOM 699 O O . GLY A 1 92 ? 1.844 6.886 -1.685 1.00 80.94 92 GLY A O 1
ATOM 700 N N . LYS A 1 93 ? 2.112 8.684 -2.994 1.00 81.50 93 LYS A N 1
ATOM 701 C CA . LYS A 1 93 ? 1.579 9.629 -2.002 1.00 81.50 93 LYS A CA 1
ATOM 702 C C . LYS A 1 93 ? 0.094 9.384 -1.727 1.00 81.50 93 LYS A C 1
ATOM 704 O O . LYS A 1 93 ? -0.296 9.364 -0.566 1.00 81.50 93 LYS A O 1
ATOM 709 N N . LEU A 1 94 ? -0.720 9.197 -2.766 1.00 82.00 94 LEU A N 1
ATOM 710 C CA . LEU A 1 94 ? -2.158 8.951 -2.618 1.00 82.00 94 LEU A CA 1
ATOM 711 C C . LEU A 1 94 ? -2.438 7.631 -1.892 1.00 82.00 94 LEU A C 1
ATOM 713 O O . LEU A 1 94 ? -3.287 7.593 -1.002 1.00 82.00 94 LEU A O 1
ATOM 717 N N . GLU A 1 95 ? -1.710 6.568 -2.233 1.00 80.75 95 GLU A N 1
ATOM 718 C CA . GLU A 1 95 ? -1.806 5.280 -1.537 1.00 80.75 95 GLU A CA 1
ATOM 719 C C . GLU A 1 95 ? -1.386 5.412 -0.069 1.00 80.75 95 GLU A C 1
ATOM 721 O O . GLU A 1 95 ? -2.114 4.981 0.827 1.00 80.75 95 GLU A O 1
ATOM 726 N N . GLY A 1 96 ? -0.264 6.089 0.194 1.00 81.69 96 GLY A N 1
ATOM 727 C CA . GLY A 1 96 ? 0.225 6.339 1.548 1.00 81.69 96 GLY A CA 1
ATOM 728 C C . GLY A 1 96 ? -0.735 7.178 2.397 1.00 81.69 96 GLY A C 1
ATOM 729 O O . GLY A 1 96 ? -0.951 6.866 3.567 1.00 81.69 96 GLY A O 1
ATOM 730 N N . GLU A 1 97 ? -1.351 8.213 1.822 1.00 85.50 97 GLU A N 1
ATOM 731 C CA . GLU A 1 97 ? -2.372 9.025 2.495 1.00 85.50 97 GLU A CA 1
ATOM 732 C C . GLU A 1 97 ? -3.631 8.207 2.800 1.00 85.50 97 GLU A C 1
ATOM 734 O O . GLU A 1 97 ? -4.159 8.286 3.912 1.00 85.50 97 GLU A O 1
ATOM 739 N N . ALA A 1 98 ? -4.097 7.386 1.855 1.00 81.00 98 ALA A N 1
ATOM 740 C CA . ALA A 1 98 ? -5.267 6.535 2.052 1.00 81.00 98 ALA A CA 1
ATOM 741 C C . ALA A 1 98 ? -5.037 5.483 3.150 1.00 81.00 98 ALA A C 1
ATOM 743 O O . ALA A 1 98 ? -5.890 5.302 4.028 1.00 81.00 98 ALA A O 1
ATOM 744 N N . ASP A 1 99 ? -3.882 4.819 3.139 1.00 79.75 99 ASP A N 1
ATOM 745 C CA . ASP A 1 99 ? -3.510 3.839 4.160 1.00 79.75 99 ASP A CA 1
ATOM 746 C C . ASP A 1 99 ? -3.269 4.495 5.520 1.00 79.75 99 ASP A C 1
ATOM 748 O O . ASP A 1 99 ? -3.711 3.973 6.550 1.00 79.75 99 ASP A O 1
ATOM 752 N N . GLY A 1 100 ? -2.621 5.661 5.534 1.00 84.00 100 GLY A N 1
ATOM 753 C CA . GLY A 1 100 ? -2.412 6.463 6.736 1.00 84.00 100 GLY A CA 1
ATOM 754 C C . GLY A 1 100 ? -3.734 6.881 7.376 1.00 84.00 100 GLY A C 1
ATOM 755 O O . GLY A 1 100 ? -3.920 6.697 8.579 1.00 84.00 100 GLY A O 1
ATOM 756 N N . LEU A 1 101 ? -4.692 7.355 6.575 1.00 86.06 101 LEU A N 1
ATOM 757 C CA . LEU A 1 101 ? -6.013 7.753 7.057 1.00 86.06 101 LEU A CA 1
ATOM 758 C C . LEU A 1 101 ? -6.789 6.564 7.637 1.00 86.06 101 LEU A C 1
ATOM 760 O O . LEU A 1 101 ? -7.401 6.691 8.698 1.00 86.06 101 LEU A O 1
ATOM 764 N N . LYS A 1 102 ? -6.750 5.397 6.980 1.00 83.00 102 LYS A N 1
ATOM 765 C CA . LYS A 1 102 ? -7.400 4.177 7.487 1.00 83.00 102 LYS A CA 1
ATOM 766 C C . LYS A 1 102 ? -6.794 3.722 8.814 1.00 83.00 102 LYS A C 1
ATOM 768 O O . LYS A 1 102 ? -7.542 3.466 9.758 1.00 83.00 102 LYS A O 1
ATOM 773 N N . LYS A 1 103 ? -5.461 3.653 8.902 1.00 84.88 103 LYS A N 1
ATOM 774 C CA . LYS A 1 103 ? -4.753 3.255 10.130 1.00 84.88 103 LYS A CA 1
ATOM 775 C C . LYS A 1 103 ? -5.017 4.236 11.268 1.00 84.88 103 LYS A C 1
ATOM 777 O O . LYS A 1 103 ? -5.426 3.800 12.339 1.00 84.88 103 LYS A O 1
ATOM 782 N N . GLY A 1 104 ? -4.881 5.536 11.011 1.00 87.62 104 GLY A N 1
ATOM 783 C CA . GLY A 1 104 ? -5.127 6.579 12.006 1.00 87.62 104 GLY A CA 1
ATOM 784 C C . GLY A 1 104 ? -6.576 6.602 12.493 1.00 87.62 104 GLY A C 1
ATOM 785 O O . GLY A 1 104 ? -6.822 6.749 13.688 1.00 87.62 104 GLY A O 1
ATOM 786 N N . LYS A 1 105 ? -7.551 6.379 11.599 1.00 91.12 105 LYS A N 1
ATOM 787 C CA . LYS A 1 105 ? -8.964 6.266 11.987 1.00 91.12 105 LYS A CA 1
ATOM 788 C C . LYS A 1 105 ? -9.207 5.058 12.893 1.00 91.12 105 LYS A C 1
ATOM 790 O O . LYS A 1 105 ? -9.897 5.200 13.898 1.00 91.12 105 LYS A O 1
ATOM 795 N N . ALA A 1 106 ? -8.654 3.892 12.558 1.00 89.81 106 ALA A N 1
ATOM 796 C CA . ALA A 1 106 ? -8.785 2.699 13.392 1.00 89.81 106 ALA A CA 1
ATOM 797 C C . ALA A 1 106 ? -8.125 2.891 14.768 1.00 89.81 106 ALA A C 1
ATOM 799 O O . ALA A 1 106 ? -8.750 2.610 15.785 1.00 89.81 106 ALA A O 1
ATOM 800 N N . GLU A 1 107 ? -6.908 3.440 14.819 1.00 90.81 107 GLU A N 1
ATOM 801 C CA . GLU A 1 107 ? -6.203 3.716 16.081 1.00 90.81 107 GLU A CA 1
ATOM 802 C C . GLU A 1 107 ? -6.970 4.707 16.960 1.00 90.81 107 GLU A C 1
ATOM 804 O O . GLU A 1 107 ? -7.217 4.422 18.130 1.00 90.81 107 GLU A O 1
ATOM 809 N N . GLY A 1 108 ? -7.441 5.820 16.390 1.00 91.25 108 GLY A N 1
ATOM 810 C CA . GLY A 1 108 ? -8.221 6.809 17.133 1.00 91.25 108 GLY A CA 1
ATOM 811 C C . GLY A 1 108 ? -9.541 6.253 17.679 1.00 91.25 108 GLY A C 1
ATOM 812 O O . GLY A 1 108 ? -9.935 6.585 18.797 1.00 91.25 108 GLY A O 1
ATOM 813 N N . LEU A 1 109 ? -10.220 5.379 16.927 1.00 93.12 109 LEU A N 1
ATOM 814 C CA . LEU A 1 109 ? -11.440 4.714 17.398 1.00 93.12 109 LEU A CA 1
ATOM 815 C C . LEU A 1 109 ? -11.150 3.680 18.490 1.00 93.12 109 LEU A C 1
ATOM 817 O O . LEU A 1 109 ? -11.889 3.626 19.470 1.00 93.12 109 LEU A O 1
ATOM 821 N N . ALA A 1 110 ? -10.069 2.908 18.364 1.00 91.75 110 ALA A N 1
ATOM 822 C CA . ALA A 1 110 ? -9.640 1.964 19.392 1.00 91.75 110 ALA A CA 1
ATOM 823 C C . ALA A 1 110 ? -9.295 2.686 20.704 1.00 91.75 110 ALA A C 1
ATOM 825 O O . ALA A 1 110 ? -9.759 2.285 21.772 1.00 91.75 110 ALA A O 1
ATOM 826 N N . GLU A 1 111 ? -8.556 3.796 20.640 1.00 93.44 111 GLU A N 1
ATOM 827 C CA . GLU A 1 111 ? -8.265 4.629 21.812 1.00 93.44 111 GLU A CA 1
ATOM 828 C C . GLU A 1 111 ? -9.529 5.245 22.421 1.00 93.44 111 GLU A C 1
ATOM 830 O O . GLU A 1 111 ? -9.686 5.260 23.646 1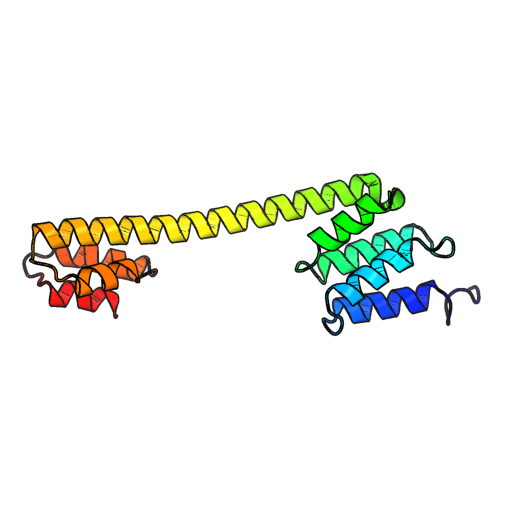.00 93.44 111 GLU A O 1
ATOM 835 N N . ALA A 1 112 ? -10.456 5.724 21.586 1.00 93.25 112 ALA A N 1
ATOM 836 C CA . ALA A 1 112 ? -11.732 6.249 22.054 1.00 93.25 112 ALA A CA 1
ATOM 837 C C . ALA A 1 112 ? -12.551 5.171 22.779 1.00 93.25 112 ALA A C 1
ATOM 839 O O . ALA A 1 112 ? -13.060 5.440 23.870 1.00 93.25 112 ALA A O 1
ATOM 840 N N . LEU A 1 113 ? -12.635 3.962 22.216 1.00 92.31 113 LEU A N 1
ATOM 841 C CA . LEU A 1 113 ? -13.354 2.831 22.801 1.00 92.31 113 LEU A CA 1
ATOM 842 C C . LEU A 1 113 ? -12.736 2.411 24.135 1.00 92.31 113 LEU A C 1
ATOM 844 O O . LEU A 1 113 ? -13.456 2.300 25.126 1.00 92.31 113 LEU A O 1
ATOM 848 N N . ILE A 1 114 ? -11.407 2.282 24.195 1.00 92.44 114 ILE A N 1
ATOM 849 C CA . ILE A 1 114 ? -10.671 2.006 25.437 1.00 92.44 114 ILE A CA 1
ATOM 850 C C . ILE A 1 114 ? -11.001 3.052 26.498 1.00 92.44 114 ILE A C 1
ATOM 852 O O . ILE A 1 114 ? -11.365 2.699 27.617 1.00 92.44 114 ILE A O 1
ATOM 856 N N . ARG A 1 115 ? -10.921 4.342 26.154 1.00 92.81 115 ARG A N 1
ATOM 857 C CA . ARG A 1 115 ? -11.185 5.428 27.103 1.00 92.81 115 ARG A CA 1
ATOM 858 C C . ARG A 1 115 ? -12.609 5.379 27.654 1.00 92.81 115 ARG A C 1
ATOM 860 O O . ARG A 1 115 ? -12.802 5.683 28.828 1.00 92.81 115 ARG A O 1
ATOM 867 N N . GLN A 1 116 ? -13.603 5.049 26.829 1.00 92.00 116 GLN A N 1
ATOM 868 C CA . GLN A 1 116 ? -14.988 4.946 27.295 1.00 92.00 116 GLN A CA 1
ATOM 869 C C . GLN A 1 116 ? -15.209 3.686 28.136 1.00 92.00 116 GLN A C 1
ATOM 871 O O . GLN A 1 116 ? -15.820 3.767 29.201 1.00 92.00 116 GLN A O 1
ATOM 876 N N . LEU A 1 117 ? -14.648 2.549 27.720 1.00 90.00 117 LEU A N 1
ATOM 877 C CA . LEU A 1 117 ? -14.722 1.301 28.474 1.00 90.00 117 LEU A CA 1
ATOM 878 C C . LEU A 1 117 ? -14.054 1.431 29.844 1.00 90.00 117 LEU A C 1
ATOM 880 O O . LEU A 1 117 ? -14.677 1.058 30.824 1.00 90.00 117 LEU A O 1
ATOM 884 N N . GLN A 1 118 ? -12.878 2.055 29.949 1.00 90.44 118 GLN A N 1
ATOM 885 C CA . GLN A 1 118 ? -12.202 2.300 31.234 1.00 90.44 118 GLN A CA 1
ATOM 886 C C . GLN A 1 118 ? -13.001 3.193 32.193 1.00 90.44 118 GLN A C 1
ATOM 888 O O . GLN A 1 118 ? -12.789 3.145 33.401 1.00 90.44 118 GLN A O 1
ATOM 893 N N . ARG A 1 119 ? -13.886 4.052 31.671 1.00 88.25 119 ARG A N 1
ATOM 894 C CA . ARG A 1 119 ? -14.747 4.914 32.497 1.00 88.25 119 ARG A CA 1
ATOM 895 C C . ARG A 1 119 ? -15.979 4.182 33.017 1.00 88.25 119 ARG A C 1
ATOM 897 O O . ARG A 1 119 ? -16.492 4.565 34.063 1.00 88.25 119 ARG A O 1
ATOM 904 N N . LYS A 1 120 ? -16.479 3.198 32.265 1.00 88.00 120 LYS A N 1
ATOM 905 C CA . LYS A 1 120 ? -17.738 2.493 32.554 1.00 88.00 120 LYS A CA 1
ATOM 906 C C . LYS A 1 120 ? -17.510 1.119 33.199 1.00 88.00 120 LYS A C 1
ATOM 908 O O . LYS A 1 120 ? -18.362 0.666 33.955 1.00 88.00 120 LYS A O 1
ATOM 913 N N . PHE A 1 121 ? -16.370 0.485 32.932 1.00 88.75 121 PHE A N 1
ATOM 914 C CA . PHE A 1 121 ? -16.023 -0.871 33.355 1.00 88.75 121 PHE A CA 1
ATOM 915 C C . PHE A 1 121 ? -14.541 -0.980 33.740 1.00 88.75 121 PHE A C 1
ATOM 917 O O . PHE A 1 121 ? -13.699 -0.198 33.298 1.00 88.75 121 PHE A O 1
ATOM 924 N N . GLU A 1 122 ? -14.203 -2.006 34.517 1.00 86.56 122 GLU A N 1
ATOM 925 C CA . GLU A 1 122 ? -12.810 -2.402 34.722 1.00 86.56 122 GLU A CA 1
ATOM 926 C C . GLU A 1 122 ? -12.323 -3.223 33.521 1.00 86.56 122 GLU A C 1
ATOM 928 O O . GLU A 1 122 ? -12.966 -4.190 33.108 1.00 86.56 122 GLU A O 1
ATOM 933 N N . LEU A 1 123 ? -11.184 -2.831 32.944 1.00 86.06 123 LEU A N 1
ATOM 934 C CA . LEU A 1 123 ? -10.559 -3.537 31.825 1.00 86.06 123 LEU A CA 1
ATOM 935 C C . LEU A 1 123 ? -9.285 -4.233 32.278 1.00 86.06 123 LEU A C 1
ATOM 937 O O . LEU A 1 123 ? -8.435 -3.633 32.941 1.00 86.06 123 LEU A O 1
ATOM 941 N N . SER A 1 124 ? -9.120 -5.482 31.849 1.00 88.38 124 SER A N 1
ATOM 942 C CA . SER A 1 124 ? -7.857 -6.192 32.006 1.00 88.38 124 SER A CA 1
ATOM 943 C C . SER A 1 124 ? -6.832 -5.718 30.969 1.00 88.38 124 SER A C 1
ATOM 945 O O . SER A 1 124 ? -7.177 -5.163 29.924 1.00 88.38 124 SER A O 1
ATOM 947 N N . ALA A 1 125 ? -5.547 -5.983 31.221 1.00 87.38 125 ALA A N 1
ATOM 948 C CA . ALA A 1 125 ? -4.494 -5.719 30.238 1.00 87.38 125 ALA A CA 1
ATOM 949 C C . ALA A 1 125 ? -4.734 -6.467 28.910 1.00 87.38 125 ALA A C 1
ATOM 951 O O . ALA A 1 125 ? -4.459 -5.920 27.845 1.00 87.38 125 ALA A O 1
ATOM 952 N N . SER A 1 126 ? -5.314 -7.671 28.980 1.00 87.50 126 SER A N 1
ATOM 953 C CA . SER A 1 126 ? -5.676 -8.472 27.806 1.00 87.50 126 SER A CA 1
ATOM 954 C C . SER A 1 126 ? -6.762 -7.800 26.962 1.00 87.50 126 SER A C 1
ATOM 956 O O . SER A 1 126 ? -6.680 -7.829 25.738 1.00 87.50 126 SER A O 1
ATOM 958 N N . ASP A 1 127 ? -7.757 -7.167 27.592 1.00 87.50 127 ASP A N 1
ATOM 959 C CA . ASP A 1 127 ? -8.834 -6.469 26.874 1.00 87.50 127 ASP A CA 1
ATOM 960 C C . ASP A 1 127 ? -8.288 -5.234 26.138 1.00 87.50 127 ASP A C 1
ATOM 962 O O . ASP A 1 127 ? -8.638 -4.965 24.989 1.00 87.50 127 ASP A O 1
ATOM 966 N N . LEU A 1 128 ? -7.377 -4.499 26.783 1.00 88.00 128 LEU A N 1
ATOM 967 C CA . LEU A 1 128 ? -6.717 -3.332 26.191 1.00 88.00 128 LEU A CA 1
ATOM 968 C C . LEU A 1 128 ? -5.870 -3.705 24.977 1.00 88.00 128 LEU A C 1
ATOM 970 O O . LEU A 1 128 ? -5.890 -3.001 23.965 1.00 88.00 128 LEU A O 1
ATOM 974 N N . GLU A 1 129 ? -5.103 -4.787 25.088 1.00 89.81 129 GLU A N 1
ATOM 975 C CA . GLU A 1 129 ? -4.303 -5.294 23.980 1.00 89.81 129 GLU A CA 1
ATOM 976 C C . GLU A 1 129 ? -5.206 -5.741 22.834 1.00 89.81 129 GLU A C 1
ATOM 978 O O . GLU A 1 129 ? -5.005 -5.304 21.700 1.00 89.81 129 GLU A O 1
ATOM 983 N N . HIS A 1 130 ? -6.265 -6.493 23.142 1.00 88.19 130 HIS A N 1
ATOM 984 C CA . HIS A 1 130 ? -7.240 -6.937 22.157 1.00 88.19 130 HIS A CA 1
ATOM 985 C C . HIS A 1 130 ? -7.787 -5.765 21.334 1.00 88.19 130 HIS A C 1
ATOM 987 O O . HIS A 1 130 ? -7.637 -5.756 20.112 1.00 88.19 130 HIS A O 1
ATOM 993 N N . ILE A 1 131 ? -8.332 -4.732 21.985 1.00 88.25 131 ILE A N 1
ATOM 994 C CA . ILE A 1 131 ? -8.930 -3.577 21.296 1.00 88.25 131 ILE A CA 1
ATOM 995 C C . ILE A 1 131 ? -7.900 -2.854 20.412 1.00 88.25 131 ILE A C 1
ATOM 997 O O . ILE A 1 131 ? -8.223 -2.461 19.293 1.00 88.25 131 ILE A O 1
ATOM 1001 N N . ARG A 1 132 ? -6.643 -2.723 20.862 1.00 89.62 132 ARG A N 1
ATOM 1002 C CA . ARG A 1 132 ? -5.559 -2.097 20.075 1.00 89.62 132 ARG A CA 1
ATOM 1003 C C . ARG A 1 132 ? -5.179 -2.886 18.825 1.00 89.62 132 ARG A C 1
ATOM 1005 O O . ARG A 1 132 ? -4.686 -2.299 17.861 1.00 89.62 132 ARG A O 1
ATOM 1012 N N . THR A 1 133 ? -5.371 -4.204 18.832 1.00 90.75 133 THR A N 1
ATOM 1013 C CA . THR A 1 133 ? -5.092 -5.037 17.653 1.00 90.75 133 THR A CA 1
ATOM 1014 C C . THR A 1 133 ? -6.188 -4.973 16.591 1.00 90.75 133 THR A C 1
ATOM 1016 O O . THR A 1 133 ? -5.919 -5.281 15.428 1.00 90.75 133 THR A O 1
ATOM 1019 N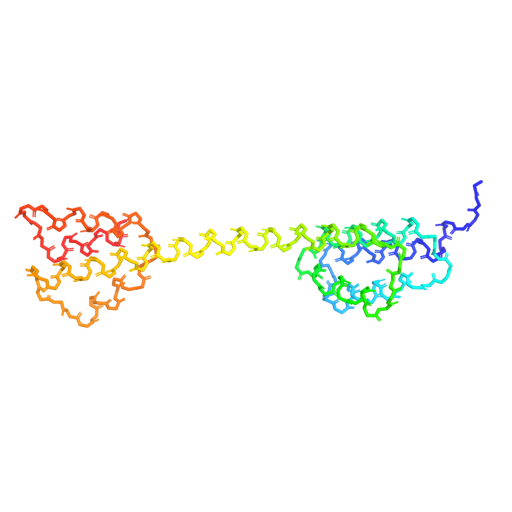 N . VAL A 1 134 ? -7.396 -4.521 16.941 1.00 91.12 134 VAL A N 1
ATOM 1020 C CA . VAL A 1 134 ? -8.508 -4.413 15.993 1.00 91.12 134 VAL A CA 1
ATOM 1021 C C . VAL A 1 134 ? -8.250 -3.260 15.023 1.00 91.12 134 VAL A C 1
ATOM 1023 O O . VAL A 1 134 ? -8.131 -2.100 15.409 1.00 91.12 134 VAL A O 1
ATOM 1026 N N . ARG A 1 135 ? -8.170 -3.582 13.728 1.00 88.62 135 ARG A N 1
ATOM 1027 C CA . ARG A 1 135 ? -7.996 -2.598 12.642 1.00 88.62 135 ARG A CA 1
ATOM 1028 C C . ARG A 1 135 ? -9.273 -2.337 11.845 1.00 88.62 135 ARG A C 1
ATOM 1030 O O . ARG A 1 135 ? -9.288 -1.450 10.995 1.00 88.62 135 ARG A O 1
ATOM 1037 N N . ASP A 1 136 ? -10.336 -3.091 12.118 1.00 91.06 136 ASP A N 1
ATOM 1038 C CA . ASP A 1 136 ? -11.629 -2.913 11.467 1.00 91.06 136 ASP A CA 1
ATOM 1039 C C . ASP A 1 136 ? -12.387 -1.737 12.093 1.00 91.06 136 ASP A C 1
ATOM 1041 O O . ASP A 1 136 ? -12.885 -1.798 13.218 1.00 91.06 136 ASP A O 1
ATOM 1045 N N . VAL A 1 137 ? -12.469 -0.652 11.327 1.00 90.94 137 VAL A N 1
ATOM 1046 C CA . VAL A 1 137 ? -13.168 0.581 11.701 1.00 90.94 137 VAL A CA 1
ATOM 1047 C C . VAL A 1 137 ? -14.641 0.321 12.020 1.00 90.94 137 VAL A C 1
ATOM 1049 O O . VAL A 1 137 ? -15.164 0.923 12.953 1.00 90.94 137 VAL A O 1
ATOM 1052 N N . THR A 1 138 ? -15.303 -0.571 11.284 1.00 91.94 138 THR A N 1
ATOM 1053 C CA . THR A 1 138 ? -16.743 -0.832 11.433 1.00 91.94 138 THR A CA 1
ATOM 1054 C C . THR A 1 138 ? -17.029 -1.497 12.771 1.00 91.94 138 THR A C 1
ATOM 1056 O O . THR A 1 138 ? -17.953 -1.107 13.479 1.00 91.94 138 THR A O 1
ATOM 1059 N N . LYS A 1 139 ? -16.183 -2.455 13.156 1.00 92.69 139 LYS A N 1
ATOM 1060 C CA . LYS A 1 139 ? -16.296 -3.163 14.435 1.00 92.69 139 LYS A CA 1
ATOM 1061 C C . LYS A 1 139 ? -16.027 -2.244 15.620 1.00 92.69 139 LYS A C 1
ATOM 1063 O O . LYS A 1 139 ? -16.769 -2.254 16.597 1.00 92.69 139 LYS A O 1
ATOM 1068 N N . LEU A 1 140 ? -15.006 -1.390 15.509 1.00 92.62 140 LEU A N 1
ATOM 1069 C CA . LEU A 1 140 ? -14.703 -0.387 16.533 1.00 92.62 140 LEU A CA 1
ATOM 1070 C C . LEU A 1 140 ? -15.844 0.626 16.709 1.00 92.62 140 LEU A C 1
ATOM 1072 O O . LEU A 1 140 ? -16.140 1.017 17.835 1.00 92.62 140 LEU A O 1
ATOM 1076 N N . GLN A 1 141 ? -16.501 1.030 15.617 1.00 92.62 141 GLN A N 1
ATOM 1077 C CA . GLN A 1 141 ? -17.694 1.879 15.681 1.00 92.62 141 GLN A CA 1
ATOM 1078 C C . GLN A 1 141 ? -18.873 1.149 16.331 1.00 92.62 141 GLN A C 1
ATOM 1080 O O . GLN A 1 141 ? -19.468 1.695 17.250 1.00 92.62 141 GLN A O 1
ATOM 1085 N N . ALA A 1 142 ? -19.144 -0.102 15.950 1.00 92.88 142 ALA A N 1
ATOM 1086 C CA . ALA A 1 142 ? -20.208 -0.897 16.564 1.00 92.88 142 ALA A CA 1
ATOM 1087 C C . ALA A 1 142 ? -20.004 -1.084 18.079 1.00 92.88 142 ALA A C 1
ATOM 1089 O O . ALA A 1 142 ? -20.960 -0.999 18.843 1.00 92.88 142 ALA A O 1
ATOM 1090 N N . GLY A 1 143 ? -18.760 -1.284 18.530 1.00 92.62 143 GLY A N 1
ATOM 1091 C CA . GLY A 1 143 ? -18.439 -1.326 19.960 1.00 92.62 143 GLY A CA 1
ATOM 1092 C C . GLY A 1 143 ? -18.651 0.019 20.670 1.00 92.62 143 GLY A C 1
ATOM 1093 O O . GLY A 1 143 ? -19.118 0.054 21.809 1.00 92.62 143 GLY A O 1
ATOM 1094 N N . LEU A 1 144 ? -18.339 1.138 20.005 1.00 92.69 144 LEU A N 1
ATOM 1095 C CA . LEU A 1 144 ? -18.614 2.485 20.522 1.00 92.69 144 LEU A CA 1
ATOM 1096 C C . LEU A 1 144 ? -20.108 2.810 20.577 1.00 92.69 144 LEU A C 1
ATOM 1098 O O . LEU A 1 144 ? -20.515 3.557 21.460 1.00 92.69 144 LEU A O 1
ATOM 1102 N N . ASP A 1 145 ? -20.912 2.275 19.666 1.00 92.31 145 ASP A N 1
ATOM 1103 C CA . ASP A 1 145 ? -22.363 2.447 19.705 1.00 92.31 145 ASP A CA 1
ATOM 1104 C C . ASP A 1 145 ? -22.962 1.593 20.833 1.00 92.31 145 ASP A C 1
ATOM 1106 O O . ASP A 1 145 ? -23.710 2.102 21.668 1.00 92.31 145 ASP A O 1
ATOM 1110 N N . GLU A 1 146 ? -22.533 0.331 20.947 1.00 92.56 146 GLU A N 1
ATOM 1111 C CA . GLU A 1 146 ? -22.977 -0.589 22.000 1.00 92.56 146 GLU A CA 1
ATOM 1112 C C . GLU A 1 146 ? -22.698 -0.028 23.400 1.00 92.56 146 GLU A C 1
ATOM 1114 O O . GLU A 1 146 ? -23.550 -0.117 24.273 1.00 92.56 146 GLU A O 1
ATOM 1119 N N . ILE A 1 147 ? -21.550 0.618 23.646 1.00 90.94 147 ILE A N 1
ATOM 1120 C CA . ILE A 1 147 ? -21.231 1.118 24.995 1.00 90.94 147 ILE A CA 1
ATOM 1121 C C . ILE A 1 147 ? -22.204 2.201 25.497 1.00 90.94 147 ILE A C 1
ATOM 1123 O O . ILE A 1 147 ? -22.312 2.423 26.710 1.00 90.94 147 ILE A O 1
ATOM 1127 N N . ILE A 1 148 ? -22.888 2.903 24.594 1.00 89.56 148 ILE A N 1
ATOM 1128 C CA . ILE A 1 148 ? -23.848 3.958 24.940 1.00 89.56 148 ILE A CA 1
ATOM 1129 C C . ILE A 1 148 ? -25.183 3.341 25.369 1.00 89.56 148 ILE A C 1
ATOM 1131 O O . ILE A 1 148 ? -25.925 3.971 26.128 1.00 89.56 148 ILE A O 1
ATOM 1135 N N . GLU A 1 149 ? -25.455 2.095 24.978 1.00 91.12 149 GLU A N 1
ATOM 1136 C CA . GLU A 1 149 ? -26.710 1.434 25.296 1.00 91.12 149 GLU A CA 1
ATOM 1137 C C . GLU A 1 149 ? -26.906 1.283 26.820 1.00 91.12 149 GLU A C 1
ATOM 1139 O O . GLU A 1 149 ? -25.963 0.956 27.564 1.00 91.12 149 GLU A O 1
ATOM 1144 N N . PRO A 1 150 ? -28.136 1.509 27.330 1.00 82.25 150 PRO A N 1
ATOM 1145 C CA . PRO A 1 150 ? -28.426 1.471 28.765 1.00 82.25 150 PRO A CA 1
ATOM 1146 C C . PRO A 1 150 ? -28.136 0.115 29.423 1.00 82.25 150 PRO A C 1
ATOM 1148 O O . PRO A 1 150 ? -27.883 0.066 30.625 1.00 82.25 150 PRO A O 1
ATOM 1151 N N . GLY A 1 151 ? -28.171 -0.974 28.645 1.00 84.81 151 GLY A N 1
ATOM 1152 C CA . GLY A 1 151 ? -27.928 -2.350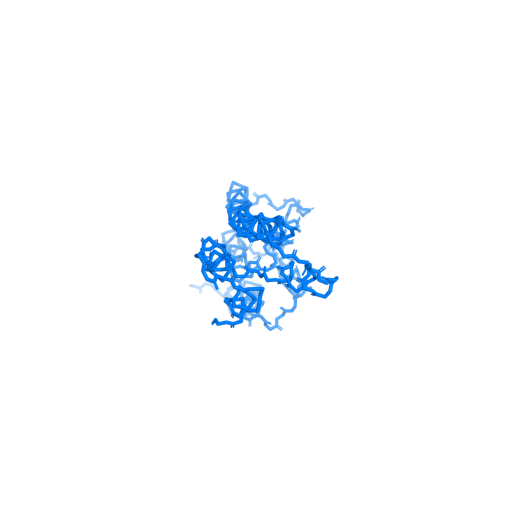 29.094 1.00 84.81 151 GLY A CA 1
ATOM 1153 C C . GLY A 1 151 ? -26.552 -2.915 28.735 1.00 84.81 151 GLY A C 1
ATOM 1154 O O . GLY A 1 151 ? -26.331 -4.108 28.928 1.00 84.81 151 GLY A O 1
ATOM 1155 N N . ALA A 1 152 ? -25.645 -2.093 28.203 1.00 86.88 152 ALA A N 1
ATOM 1156 C CA . ALA A 1 152 ? -24.356 -2.564 27.713 1.00 86.88 152 ALA A CA 1
ATOM 1157 C C . ALA A 1 152 ? -23.494 -3.164 28.831 1.00 86.88 152 ALA A C 1
ATOM 1159 O O . ALA A 1 152 ? -23.297 -2.545 29.883 1.00 86.88 152 ALA A O 1
ATOM 1160 N N . THR A 1 153 ? -22.916 -4.333 28.568 1.00 89.44 153 THR A N 1
ATOM 1161 C CA . THR A 1 153 ? -21.907 -4.990 29.411 1.00 89.44 153 THR A CA 1
ATOM 1162 C C . THR A 1 153 ? -20.541 -4.977 28.730 1.00 89.44 153 THR A C 1
ATOM 1164 O O . THR A 1 153 ? -20.446 -4.830 27.508 1.00 89.44 153 THR A O 1
ATOM 1167 N N . ARG A 1 154 ? -19.466 -5.179 29.500 1.00 88.00 154 ARG A N 1
ATOM 1168 C CA . ARG A 1 154 ? -18.106 -5.313 28.952 1.00 88.00 154 ARG A CA 1
ATOM 1169 C C . ARG A 1 154 ? -18.059 -6.379 27.854 1.00 88.00 154 ARG A C 1
ATOM 1171 O O . ARG A 1 154 ? -17.525 -6.131 26.777 1.00 88.00 154 ARG A O 1
ATOM 1178 N N . GLU A 1 155 ? -18.649 -7.538 28.118 1.00 88.25 155 GLU A N 1
ATOM 1179 C CA . GLU A 1 155 ? -18.672 -8.681 27.208 1.00 88.25 155 GLU A CA 1
ATOM 1180 C C . GLU A 1 155 ? -19.433 -8.356 25.919 1.00 88.25 155 GLU A C 1
ATOM 1182 O O . GLU A 1 155 ? -18.923 -8.641 24.841 1.00 88.25 155 GLU A O 1
ATOM 1187 N N . SER A 1 156 ? -20.591 -7.687 26.013 1.00 90.00 156 SER A N 1
ATOM 1188 C CA . SER A 1 156 ? -21.390 -7.311 24.834 1.00 90.00 156 SER A CA 1
ATOM 1189 C C . SER A 1 156 ? -20.644 -6.368 23.885 1.00 90.00 156 SER A C 1
ATOM 1191 O O . SER A 1 156 ? -20.719 -6.520 22.667 1.00 90.00 156 SER A O 1
ATOM 1193 N N . VAL A 1 157 ? -19.858 -5.432 24.430 1.00 87.75 157 VAL A N 1
ATOM 1194 C CA . VAL A 1 157 ? -19.061 -4.491 23.632 1.00 87.75 157 VAL A CA 1
ATOM 1195 C C . VAL A 1 157 ? -17.878 -5.199 22.973 1.00 87.75 157 VAL A C 1
ATOM 1197 O O . VAL A 1 157 ? -17.588 -4.953 21.803 1.00 87.75 157 VAL A O 1
ATOM 1200 N N . LEU A 1 158 ? -17.204 -6.097 23.699 1.00 87.88 158 LEU A N 1
ATOM 1201 C CA . LEU A 1 158 ? -16.102 -6.889 23.145 1.00 87.88 158 LEU A CA 1
ATOM 1202 C C . LEU A 1 158 ? -16.591 -7.875 22.074 1.00 87.88 158 LEU A C 1
ATOM 1204 O O . LEU A 1 158 ? -15.890 -8.103 21.093 1.00 87.88 158 LEU A O 1
ATOM 1208 N N . GLU A 1 159 ? -17.810 -8.400 22.193 1.00 90.38 159 GLU A N 1
ATOM 1209 C CA . GLU A 1 159 ? -18.413 -9.275 21.183 1.00 90.38 159 GLU A CA 1
ATOM 1210 C C . GLU A 1 159 ? -18.567 -8.575 19.820 1.00 90.38 159 GLU A C 1
ATOM 1212 O O . GLU A 1 159 ? -18.296 -9.184 18.781 1.00 90.38 159 GLU A O 1
ATOM 1217 N N . LYS A 1 160 ? -18.875 -7.268 19.803 1.00 89.81 160 LYS A N 1
ATOM 1218 C CA . LYS A 1 160 ? -18.928 -6.462 18.562 1.00 89.81 160 LYS A CA 1
ATOM 1219 C C . LYS A 1 160 ? -17.585 -6.355 17.841 1.00 89.81 160 LYS A C 1
ATOM 1221 O O . LYS A 1 160 ? -17.553 -6.060 16.649 1.00 89.81 160 LYS A O 1
ATOM 1226 N N . LEU A 1 161 ? -16.476 -6.597 18.539 1.00 85.69 161 LEU A N 1
ATOM 1227 C CA . LEU A 1 161 ? -15.138 -6.616 17.942 1.00 85.69 161 LEU A CA 1
ATOM 1228 C C . LEU A 1 161 ? -14.841 -7.935 17.213 1.00 85.69 161 LEU A C 1
ATOM 1230 O O . LEU A 1 161 ? -13.930 -7.990 16.384 1.00 85.69 161 LEU A O 1
ATOM 1234 N N . HIS A 1 162 ? -15.635 -8.977 17.473 1.00 78.69 162 HIS A N 1
ATOM 1235 C CA . HIS A 1 162 ? -15.521 -10.292 16.849 1.00 78.69 162 HIS A CA 1
ATOM 1236 C C . HIS A 1 162 ? -16.504 -10.503 15.695 1.00 78.69 162 HIS A C 1
ATOM 1238 O O . HIS A 1 162 ? -16.095 -11.070 14.678 1.00 78.69 162 HIS A O 1
ATOM 1244 N N . SER A 1 163 ? -17.752 -10.030 15.828 1.00 59.91 163 SER A N 1
ATOM 1245 C CA . SER A 1 163 ? -18.791 -10.094 14.779 1.00 59.91 163 SER A CA 1
ATOM 1246 C C . SER A 1 163 ? -18.359 -9.382 13.506 1.00 59.91 163 SER A C 1
ATOM 1248 O O . SER A 1 163 ? -18.467 -9.963 12.410 1.00 59.91 163 SER A O 1
#

pLDDT: mean 81.81, std 9.96, range [39.44, 93.44]

Radius of gyration: 26.87 Å; chains: 1; bounding box: 53×30×80 Å

Foldseek 3Di:
DDPCAPPHLLVVLVVLLVCLLVVVDDLVSLVVSLVSLPDPSDDLVSNLVSLVSNCVSPVVCNVVSLVSCVVVVVCSCPPVSVVSVVVNVVVVVVVCVVVVVLQVLLQVLLVVLVVLCVVVHDDDPVRNVLSNPQSDNQLSVQLVVQSVDPPRDPVNSVVSSVD